Protein AF-A0A7J2MRD4-F1 (afdb_monomer)

Foldseek 3Di:
DDLLVVLVVLLVVPDDDDDPVCCQPLVSLVVVLVVLVVSLVVLVVSLVVLVVVVLCPQCPVVPPPDCPDPVSVVVSVSSVVSNVSSVVSNVVSVVVNQVSLVQQQPPPVDGDDDPRSVVCSPPDGGGDDDPDDDD

Mean predicted aligned error: 10.26 Å

Secondary structure (DSSP, 8-state):
--HHHHHHHHHHH------GGGTTSHHHHHHHHHHHHHHHHHHHHHHHHHHHTTTTSTTGGGTT-TT--HHHHHHHHHHHHHHHHHHHHHHHHHHHHHHHHHHHHGGGSS---THHHHTTTTS-------SS---

Radius of gyration: 19.95 Å; Cα contacts (8 Å, |Δi|>4): 85; chains: 1; bounding box: 47×27×56 Å

Structure (mmCIF, N/CA/C/O backbone):
data_AF-A0A7J2MRD4-F1
#
_entry.id   AF-A0A7J2MRD4-F1
#
loop_
_atom_site.group_PDB
_atom_site.id
_atom_site.type_symbol
_atom_site.label_atom_id
_atom_site.label_alt_id
_atom_site.label_comp_id
_atom_site.label_asym_id
_atom_site.label_entity_id
_atom_site.label_seq_id
_atom_site.pdbx_PDB_ins_code
_atom_site.Cartn_x
_atom_site.Cartn_y
_atom_site.Cartn_z
_atom_site.occupancy
_atom_site.B_iso_or_equiv
_atom_site.auth_seq_id
_atom_site.auth_comp_id
_atom_site.auth_asym_id
_atom_site.auth_atom_id
_atom_site.pdbx_PDB_model_num
ATOM 1 N N . MET A 1 1 ? -2.373 10.697 -17.572 1.00 62.44 1 MET A N 1
ATOM 2 C CA . MET A 1 1 ? -1.630 10.924 -16.304 1.00 62.44 1 MET A CA 1
ATOM 3 C C . MET A 1 1 ? -0.828 9.667 -15.973 1.00 62.44 1 MET A C 1
ATOM 5 O O . MET A 1 1 ? -1.428 8.600 -15.965 1.00 62.44 1 MET A O 1
ATOM 9 N N . SER A 1 2 ? 0.494 9.758 -15.772 1.00 90.69 2 SER A N 1
ATOM 10 C CA . SER A 1 2 ? 1.376 8.593 -15.525 1.00 90.69 2 SER A CA 1
ATOM 11 C C . SER A 1 2 ? 1.047 7.879 -14.205 1.00 90.69 2 SER A C 1
ATOM 13 O O . SER A 1 2 ? 0.724 8.551 -13.226 1.00 90.69 2 SER A O 1
ATOM 15 N N . LEU A 1 3 ? 1.192 6.548 -14.153 1.00 93.81 3 LEU A N 1
ATOM 16 C CA . LEU A 1 3 ? 1.050 5.758 -12.920 1.00 93.81 3 LEU A CA 1
ATOM 17 C C . LEU A 1 3 ? 1.975 6.271 -11.808 1.00 93.81 3 LEU A C 1
ATOM 19 O O . LEU A 1 3 ? 1.529 6.472 -10.685 1.00 93.81 3 LEU A O 1
ATOM 23 N N . ILE A 1 4 ? 3.223 6.615 -12.153 1.00 95.12 4 ILE A N 1
ATOM 24 C CA . ILE A 1 4 ? 4.189 7.226 -11.224 1.00 95.12 4 ILE A CA 1
ATOM 25 C C . ILE A 1 4 ? 3.588 8.465 -10.557 1.00 95.12 4 ILE A C 1
ATOM 27 O O . ILE A 1 4 ? 3.671 8.628 -9.344 1.00 95.12 4 ILE A O 1
ATOM 31 N N . TYR A 1 5 ? 2.957 9.336 -11.342 1.00 96.19 5 TYR A N 1
ATOM 32 C CA . TYR A 1 5 ? 2.350 10.550 -10.811 1.00 96.19 5 TYR A CA 1
ATOM 33 C C . TYR A 1 5 ? 1.158 10.228 -9.900 1.00 96.19 5 TYR A C 1
ATOM 35 O O . TYR A 1 5 ? 1.057 10.793 -8.815 1.00 96.19 5 TYR A O 1
ATOM 43 N N . LYS A 1 6 ? 0.262 9.323 -10.325 1.00 96.81 6 LYS A N 1
ATOM 44 C CA . LYS A 1 6 ? -0.931 8.946 -9.547 1.00 96.81 6 LYS A CA 1
ATOM 45 C C . LYS A 1 6 ? -0.546 8.400 -8.171 1.00 96.81 6 LYS A C 1
ATOM 47 O O . LYS A 1 6 ? -1.067 8.882 -7.168 1.00 96.81 6 LYS A O 1
ATOM 52 N N . VAL A 1 7 ? 0.404 7.463 -8.140 1.00 96.81 7 VAL A N 1
ATOM 53 C CA . VAL A 1 7 ? 0.896 6.842 -6.906 1.00 96.81 7 VAL A CA 1
ATOM 54 C C . VAL A 1 7 ? 1.540 7.891 -6.006 1.00 96.81 7 VAL A C 1
ATOM 56 O O . VAL A 1 7 ? 1.137 8.028 -4.858 1.00 96.81 7 VAL A O 1
ATOM 59 N N . ASN A 1 8 ? 2.485 8.689 -6.517 1.00 96.25 8 ASN A N 1
ATOM 60 C CA . ASN A 1 8 ? 3.159 9.692 -5.686 1.00 96.25 8 ASN A CA 1
ATOM 61 C C . ASN A 1 8 ? 2.180 10.746 -5.146 1.00 96.25 8 ASN A C 1
ATOM 63 O O . ASN A 1 8 ? 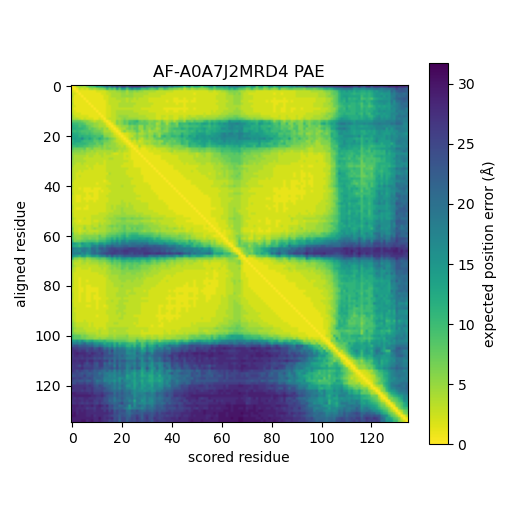2.228 11.048 -3.961 1.00 96.25 8 ASN A O 1
ATOM 67 N N . LYS A 1 9 ? 1.222 11.219 -5.956 1.00 96.56 9 LYS A N 1
ATOM 68 C CA . LYS A 1 9 ? 0.179 12.145 -5.491 1.00 96.56 9 LYS A CA 1
ATOM 69 C C . LYS A 1 9 ? -0.667 11.543 -4.367 1.00 96.56 9 LYS A C 1
ATOM 71 O O . LYS A 1 9 ? -0.983 12.242 -3.407 1.00 96.56 9 LYS A O 1
ATOM 76 N N . PHE A 1 10 ? -1.043 10.270 -4.483 1.00 96.69 10 PHE A N 1
ATOM 77 C CA . PHE A 1 10 ? -1.770 9.581 -3.421 1.00 96.69 10 PHE A CA 1
ATOM 78 C C . PHE A 1 10 ? -0.912 9.453 -2.160 1.00 96.69 10 PHE A C 1
ATOM 80 O O . PHE A 1 10 ? -1.357 9.842 -1.085 1.00 96.69 10 PHE A O 1
ATOM 87 N N . LEU A 1 11 ? 0.335 9.001 -2.291 1.00 95.44 11 LEU A N 1
ATOM 88 C CA . LEU A 1 11 ? 1.265 8.870 -1.170 1.00 95.44 11 LEU A CA 1
ATOM 89 C C . LEU A 1 11 ? 1.502 10.206 -0.451 1.00 95.44 11 LEU A C 1
ATOM 91 O O . LEU A 1 11 ? 1.494 10.244 0.774 1.00 95.44 11 LEU A O 1
ATOM 95 N N . ASP A 1 12 ? 1.636 11.309 -1.185 1.00 94.69 12 ASP A N 1
ATOM 96 C CA . ASP A 1 12 ? 1.811 12.649 -0.610 1.00 94.69 12 ASP A CA 1
ATOM 97 C C . ASP A 1 12 ? 0.535 13.157 0.098 1.00 94.69 12 ASP A C 1
ATOM 99 O O . ASP A 1 12 ? 0.592 14.035 0.967 1.00 94.69 12 ASP A O 1
ATOM 103 N N . SER A 1 13 ? -0.630 12.592 -0.242 1.00 93.94 13 SER A N 1
ATOM 104 C CA . SER A 1 13 ? -1.907 12.876 0.426 1.00 93.94 13 SER A CA 1
ATOM 105 C C . SER A 1 13 ? -2.097 12.107 1.739 1.00 93.94 13 SER A C 1
ATOM 107 O O . SER A 1 13 ? -2.953 12.484 2.545 1.00 93.94 13 SER A O 1
ATOM 109 N N . LEU A 1 14 ? -1.281 11.075 1.996 1.00 91.31 14 LEU A N 1
ATOM 110 C CA . LEU A 1 14 ? -1.309 10.287 3.229 1.00 91.31 14 LEU A CA 1
ATOM 111 C C . LEU A 1 14 ? -0.740 11.103 4.397 1.00 91.31 14 LEU A C 1
ATOM 113 O O . LEU A 1 14 ? 0.395 10.927 4.834 1.00 91.31 14 LEU A O 1
ATOM 117 N N . LYS A 1 15 ? -1.548 12.027 4.917 1.00 82.94 15 LYS A N 1
ATOM 118 C CA . LYS A 1 15 ? -1.241 12.811 6.113 1.00 82.94 15 LYS A CA 1
ATOM 119 C C . LYS A 1 15 ? -2.029 12.264 7.290 1.00 82.94 15 LYS A C 1
ATOM 121 O O . LYS A 1 15 ? -3.256 12.372 7.346 1.00 82.94 15 LYS A O 1
ATOM 126 N N . TYR A 1 16 ? -1.302 11.710 8.250 1.00 75.94 16 TYR A N 1
ATOM 127 C CA . TYR A 1 16 ? -1.874 11.158 9.465 1.00 75.94 16 TYR A CA 1
ATOM 128 C C . TYR A 1 16 ? -1.618 12.086 10.645 1.00 75.94 16 TYR A C 1
ATOM 130 O O . TYR A 1 16 ? -0.481 12.320 11.041 1.00 75.94 16 TYR A O 1
ATOM 138 N N . LYS A 1 17 ? -2.703 12.623 11.204 1.00 76.62 17 LYS A N 1
ATOM 139 C CA . LYS A 1 17 ? -2.719 13.262 12.519 1.00 76.62 17 LYS A CA 1
ATOM 140 C C . LYS A 1 17 ? -3.730 12.499 13.357 1.00 76.62 17 LYS A C 1
ATOM 142 O O . LYS A 1 17 ? -4.930 12.643 13.143 1.00 76.62 17 LYS A O 1
ATOM 147 N N . PHE A 1 18 ? -3.237 11.653 14.252 1.00 76.19 18 PHE A N 1
ATOM 148 C CA . PHE A 1 18 ? -4.079 10.873 15.149 1.00 76.19 18 PHE A CA 1
ATOM 149 C C . PHE A 1 18 ? -4.012 11.462 16.547 1.00 76.19 18 PHE A C 1
ATOM 151 O O . PHE A 1 18 ? -2.930 11.730 17.068 1.00 76.19 18 PHE A O 1
ATOM 158 N N . LYS A 1 19 ? -5.173 11.638 17.167 1.00 77.69 19 LYS A N 1
ATOM 159 C CA . LYS A 1 19 ? -5.263 11.953 18.584 1.00 77.69 19 LYS A CA 1
ATOM 160 C C . LYS A 1 19 ? -5.404 10.641 19.336 1.00 77.69 19 LYS A C 1
ATOM 162 O O . LYS A 1 19 ? -6.495 10.091 19.438 1.00 77.69 19 LYS A O 1
ATOM 167 N N . LEU A 1 20 ? -4.290 10.131 19.855 1.00 70.38 20 LEU A N 1
ATOM 168 C CA . LEU A 1 20 ? -4.260 8.844 20.563 1.00 70.38 20 LEU A CA 1
ATOM 169 C C . LEU A 1 20 ? -5.264 8.794 21.726 1.00 70.38 20 LEU A C 1
ATOM 171 O O . LEU A 1 20 ? -5.886 7.763 21.955 1.00 70.38 20 LEU A O 1
ATOM 175 N N . ASN A 1 21 ? -5.477 9.925 22.402 1.00 71.38 21 ASN A N 1
ATOM 176 C CA . ASN A 1 21 ? -6.402 10.044 23.531 1.00 71.38 21 ASN A CA 1
ATOM 177 C C . ASN A 1 21 ? -7.881 9.867 23.135 1.00 71.38 21 ASN A C 1
ATOM 179 O O . ASN A 1 21 ? -8.700 9.564 23.992 1.00 71.38 21 ASN A O 1
ATOM 183 N N . GLU A 1 22 ? -8.233 10.052 21.858 1.00 72.88 22 GLU A N 1
ATOM 184 C CA . GLU A 1 22 ? -9.613 9.934 21.364 1.00 72.88 22 GLU A CA 1
ATOM 185 C C . GLU A 1 22 ? -9.914 8.534 20.799 1.00 72.88 22 GLU A C 1
ATOM 187 O O . GLU A 1 22 ? -11.061 8.245 20.468 1.00 72.88 22 GLU A O 1
ATOM 192 N N . LEU A 1 23 ? -8.926 7.627 20.728 1.00 68.25 23 LEU A N 1
ATOM 193 C CA . LEU A 1 23 ? -9.113 6.253 20.227 1.00 68.25 23 LEU A CA 1
ATOM 194 C C . LEU A 1 23 ? -10.069 5.409 21.083 1.00 68.25 23 LEU A C 1
ATOM 196 O O . LEU A 1 23 ? -10.553 4.383 20.613 1.00 68.25 23 LEU A O 1
ATOM 200 N N . GLU A 1 24 ? -10.361 5.838 22.312 1.00 67.12 24 GLU A N 1
ATOM 201 C CA . GLU A 1 24 ? -11.387 5.230 23.165 1.00 67.12 24 GLU A CA 1
ATOM 202 C C . GLU A 1 24 ? -12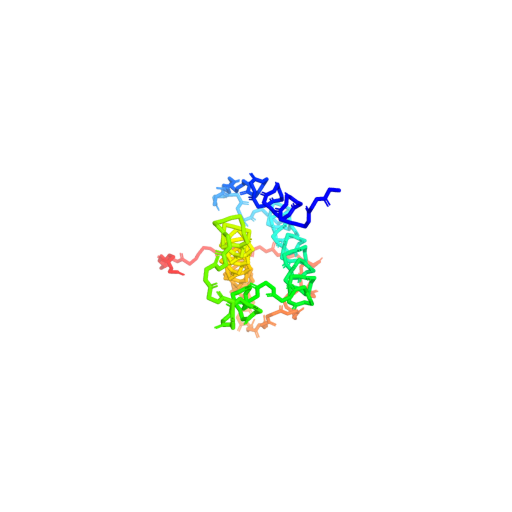.819 5.582 22.728 1.00 67.12 24 GLU A C 1
ATOM 204 O O . GLU A 1 24 ? -13.787 4.966 23.177 1.00 67.12 24 GLU A O 1
ATOM 209 N N . ASN A 1 25 ? -12.991 6.569 21.849 1.00 75.75 25 ASN A N 1
ATOM 210 C CA . ASN A 1 25 ? -14.281 6.844 21.242 1.00 75.75 25 ASN A CA 1
ATOM 211 C C . ASN A 1 25 ? -14.514 5.858 20.087 1.00 75.75 25 ASN A C 1
ATOM 213 O O . ASN A 1 25 ? -13.756 5.809 19.118 1.00 75.75 25 ASN A O 1
ATOM 217 N N . LYS A 1 26 ? -15.608 5.092 20.170 1.00 71.12 26 LYS A N 1
ATOM 218 C CA . LYS A 1 26 ? -15.993 4.082 19.170 1.00 71.12 26 LYS A CA 1
ATOM 219 C C . LYS A 1 26 ? -16.088 4.651 17.758 1.00 71.12 26 LYS A C 1
ATOM 221 O O . LYS A 1 26 ? -15.713 3.975 16.805 1.00 71.12 26 LYS A O 1
ATOM 226 N N . GLU A 1 27 ? -16.623 5.853 17.621 1.00 78.56 27 GLU A N 1
ATOM 227 C CA . GLU A 1 27 ? -16.871 6.492 16.334 1.00 78.56 27 GLU A CA 1
ATOM 228 C C . GLU A 1 27 ? -15.564 6.985 15.711 1.00 78.56 27 GLU A C 1
ATOM 230 O O . GLU A 1 27 ? -15.266 6.649 14.566 1.00 78.56 27 GLU A O 1
ATOM 235 N N . TYR A 1 28 ? -14.714 7.624 16.519 1.00 80.62 28 TYR A N 1
ATOM 236 C CA . TYR A 1 28 ? -13.372 8.042 16.109 1.00 80.62 28 TYR A CA 1
ATOM 237 C C . TYR A 1 28 ? -12.476 6.852 15.740 1.00 80.62 28 TYR A C 1
ATOM 239 O O . TYR A 1 28 ? -11.780 6.864 14.723 1.00 80.62 28 TYR A O 1
ATOM 247 N N . PHE A 1 29 ? -12.534 5.774 16.526 1.00 80.88 29 PHE A N 1
ATOM 248 C CA . PHE A 1 29 ? -11.825 4.539 16.216 1.00 80.88 29 PHE A CA 1
ATOM 249 C C . PHE A 1 29 ? -12.266 3.964 14.866 1.00 80.88 29 PHE A C 1
ATOM 251 O O . PHE A 1 29 ? -11.425 3.619 14.036 1.00 80.88 29 PHE A O 1
ATOM 258 N N . LYS A 1 30 ? -13.584 3.854 14.638 1.00 80.56 30 LYS A N 1
ATOM 259 C CA . LYS A 1 30 ? -14.140 3.354 13.373 1.00 80.56 30 LYS A CA 1
ATOM 260 C C . LYS A 1 30 ? -13.671 4.200 12.198 1.00 80.56 30 LYS A C 1
ATOM 262 O O . LYS A 1 30 ? -13.246 3.635 11.194 1.00 80.56 30 LYS A O 1
ATOM 267 N N . GLU A 1 31 ? -13.723 5.520 12.335 1.00 86.12 31 GLU A N 1
ATOM 268 C CA . GLU A 1 31 ? -13.272 6.455 11.307 1.00 86.12 31 GLU A CA 1
ATOM 269 C C . GLU A 1 31 ? -11.809 6.198 10.927 1.00 86.12 31 GLU A C 1
ATOM 271 O O . GLU A 1 31 ? -11.500 5.984 9.753 1.00 86.12 31 GLU A O 1
ATOM 276 N N . ILE A 1 32 ? -10.911 6.137 11.915 1.00 86.81 32 ILE A N 1
ATOM 277 C CA . ILE A 1 32 ? -9.487 5.864 11.682 1.00 86.81 32 ILE A CA 1
ATOM 278 C C . ILE A 1 32 ? -9.289 4.492 11.050 1.00 86.81 32 ILE A C 1
ATOM 280 O O . ILE A 1 32 ? -8.552 4.363 10.071 1.00 86.81 32 ILE A O 1
ATOM 284 N N . TYR A 1 33 ? -9.945 3.472 11.599 1.00 85.75 33 TYR A N 1
ATOM 285 C CA . TYR A 1 33 ? -9.822 2.104 11.125 1.00 85.75 33 TYR A CA 1
ATOM 286 C C . TYR A 1 33 ? -10.205 1.995 9.645 1.00 85.75 33 TYR A C 1
ATOM 288 O O . TYR A 1 33 ? -9.416 1.502 8.838 1.00 85.75 33 TYR A O 1
ATOM 296 N N . PHE A 1 34 ? -11.380 2.508 9.266 1.00 86.50 34 PHE A N 1
ATOM 297 C CA . PHE A 1 34 ? -11.834 2.478 7.877 1.00 86.50 34 PHE A CA 1
ATOM 298 C C . PHE A 1 34 ? -10.981 3.357 6.970 1.00 86.50 34 PHE A C 1
ATOM 300 O O . PHE A 1 34 ? -10.716 2.970 5.836 1.00 86.50 34 PHE A O 1
ATOM 307 N N . LYS A 1 35 ? -10.485 4.498 7.458 1.00 90.94 35 LYS A N 1
ATOM 308 C CA . LYS A 1 35 ? -9.562 5.340 6.694 1.00 90.94 35 LYS A CA 1
ATOM 309 C C . LYS A 1 35 ? -8.280 4.591 6.335 1.00 90.94 35 LYS A C 1
ATOM 311 O O . LYS A 1 35 ? -7.881 4.596 5.174 1.00 90.94 35 LYS A O 1
ATOM 316 N N . ILE A 1 36 ? -7.647 3.926 7.303 1.00 90.81 36 ILE A N 1
ATOM 317 C CA . ILE A 1 36 ? -6.421 3.155 7.053 1.00 90.81 36 ILE A CA 1
ATOM 318 C C . ILE A 1 36 ? -6.724 1.939 6.169 1.00 90.81 36 ILE A C 1
ATOM 320 O O . ILE A 1 36 ? -5.939 1.648 5.271 1.00 90.81 36 ILE A O 1
ATOM 324 N N . LEU A 1 37 ? -7.864 1.269 6.370 1.00 89.81 37 LEU A N 1
ATOM 325 C CA . LEU A 1 37 ? -8.286 0.129 5.552 1.00 89.81 37 LEU A CA 1
ATOM 326 C C . LEU A 1 37 ? -8.518 0.517 4.084 1.00 89.81 37 LEU A C 1
ATOM 328 O O . LEU A 1 37 ? -8.017 -0.156 3.188 1.00 89.81 37 LEU A O 1
ATOM 332 N N . ASN A 1 38 ? -9.224 1.619 3.834 1.00 92.00 38 ASN A N 1
ATOM 333 C CA . ASN A 1 38 ? -9.464 2.117 2.480 1.00 92.00 38 ASN A CA 1
ATOM 334 C C . ASN A 1 38 ? -8.151 2.528 1.807 1.00 92.00 38 ASN A C 1
ATOM 336 O O . ASN A 1 38 ? -7.916 2.190 0.650 1.00 92.00 38 ASN A O 1
ATOM 340 N N . ASN A 1 39 ? -7.262 3.200 2.545 1.00 95.19 39 ASN A N 1
ATOM 341 C CA . ASN A 1 39 ? -5.944 3.552 2.029 1.00 95.19 39 ASN A CA 1
ATOM 342 C C . ASN A 1 39 ? -5.108 2.307 1.713 1.00 95.19 39 ASN A C 1
ATOM 344 O O . ASN A 1 39 ? -4.426 2.289 0.694 1.00 95.19 39 ASN A O 1
ATOM 348 N N . LEU A 1 40 ? -5.183 1.262 2.545 1.00 94.81 40 LEU A N 1
ATOM 349 C CA . LEU A 1 40 ? -4.513 -0.009 2.279 1.00 94.81 40 LEU A CA 1
ATOM 350 C C . LEU A 1 40 ? -4.991 -0.621 0.957 1.00 94.81 40 LEU A C 1
ATOM 352 O O . LEU A 1 40 ? -4.145 -0.988 0.151 1.00 94.81 40 LEU A O 1
ATOM 356 N N . SER A 1 41 ? -6.304 -0.662 0.713 1.00 94.12 41 SER A N 1
ATOM 357 C CA . SER A 1 41 ? -6.869 -1.186 -0.541 1.00 94.12 41 SER A CA 1
ATOM 358 C C . SER A 1 41 ? -6.302 -0.460 -1.763 1.00 94.12 41 SER A C 1
ATOM 360 O O . SER A 1 41 ? -5.815 -1.098 -2.685 1.00 94.12 41 SER A O 1
ATOM 362 N N . VAL A 1 42 ? -6.270 0.877 -1.738 1.00 97.00 42 VAL A N 1
ATOM 363 C CA . VAL A 1 42 ? -5.725 1.677 -2.851 1.00 97.00 42 VAL A CA 1
ATOM 364 C C . VAL A 1 42 ? -4.233 1.396 -3.077 1.00 97.00 42 VAL A C 1
ATOM 366 O O . VAL A 1 42 ? -3.765 1.342 -4.213 1.00 97.00 42 VAL A O 1
ATOM 369 N N . LEU A 1 43 ? -3.462 1.214 -2.001 1.00 97.62 43 LEU A N 1
ATOM 370 C CA . LEU A 1 43 ? -2.042 0.869 -2.100 1.00 97.62 43 LEU A CA 1
ATOM 371 C C . LEU A 1 43 ? -1.820 -0.547 -2.663 1.00 97.62 43 LEU A C 1
ATOM 373 O O . LEU A 1 43 ? -0.799 -0.781 -3.319 1.00 97.62 43 LEU A O 1
ATOM 377 N N . GLU A 1 44 ? -2.735 -1.485 -2.392 1.00 97.00 44 GLU A N 1
ATOM 378 C CA . GLU A 1 44 ? -2.719 -2.846 -2.945 1.00 97.00 44 GLU A CA 1
ATOM 379 C C . GLU A 1 44 ? -3.029 -2.814 -4.444 1.00 97.00 44 GLU A C 1
ATOM 381 O O . GLU A 1 44 ? -2.228 -3.332 -5.222 1.00 97.00 44 GLU A O 1
ATOM 386 N N . ASP A 1 45 ? -4.059 -2.072 -4.859 1.00 97.75 45 ASP A N 1
ATOM 387 C CA . ASP A 1 45 ? -4.393 -1.862 -6.274 1.00 97.75 45 ASP A CA 1
ATOM 388 C C . ASP A 1 45 ? -3.207 -1.260 -7.045 1.00 97.75 45 ASP A C 1
ATOM 390 O O . ASP A 1 45 ? -2.821 -1.730 -8.119 1.00 97.75 45 ASP A O 1
ATOM 394 N N . PHE A 1 46 ? -2.550 -0.242 -6.473 1.00 98.06 46 PHE A N 1
ATOM 395 C CA . PHE A 1 46 ? -1.350 0.328 -7.083 1.00 98.06 46 PHE A CA 1
ATOM 396 C C . PHE A 1 46 ? -0.208 -0.671 -7.171 1.00 98.06 46 PHE A C 1
ATOM 398 O O . PHE A 1 46 ? 0.545 -0.639 -8.146 1.00 98.06 46 PHE A O 1
ATOM 405 N N . LYS A 1 47 ? -0.038 -1.531 -6.164 1.00 97.31 47 LYS A N 1
ATOM 406 C CA . LYS A 1 47 ? 1.003 -2.555 -6.186 1.00 97.31 47 LYS A CA 1
ATOM 407 C C . LYS A 1 47 ? 0.764 -3.548 -7.318 1.00 97.31 47 LYS A C 1
ATOM 409 O O . LYS A 1 47 ? 1.708 -3.808 -8.058 1.00 97.31 47 LYS A O 1
ATOM 414 N N . GLU A 1 48 ? -0.460 -4.033 -7.484 1.00 97.50 48 GLU A N 1
ATOM 415 C CA . GLU A 1 48 ? -0.824 -4.940 -8.576 1.00 97.50 48 GLU A CA 1
ATOM 416 C C . GLU A 1 48 ? -0.575 -4.299 -9.947 1.00 97.50 48 GLU A C 1
ATOM 418 O O . GLU A 1 48 ? 0.082 -4.890 -10.807 1.00 97.50 48 GLU A O 1
ATOM 423 N N . GLU A 1 49 ? -1.004 -3.046 -10.128 1.00 97.31 49 GLU A N 1
ATOM 424 C CA . GLU A 1 49 ? -0.783 -2.310 -11.375 1.00 97.31 49 GLU A CA 1
ATOM 425 C C . GLU A 1 49 ? 0.723 -2.100 -11.647 1.00 97.31 49 GLU A C 1
ATOM 427 O O . GLU A 1 49 ? 1.210 -2.294 -12.763 1.00 97.31 49 GLU A O 1
ATOM 432 N N . MET A 1 50 ? 1.506 -1.744 -10.626 1.00 96.81 50 MET A N 1
ATOM 433 C CA . MET A 1 50 ? 2.956 -1.564 -10.751 1.00 96.81 50 MET A CA 1
ATOM 434 C C . MET A 1 50 ? 3.702 -2.875 -11.032 1.00 96.81 50 MET A C 1
ATOM 436 O O . MET A 1 50 ? 4.657 -2.870 -11.820 1.00 96.81 50 MET A O 1
ATOM 440 N N . ASP A 1 51 ? 3.275 -3.981 -10.421 1.00 96.06 51 ASP A N 1
ATOM 441 C CA . ASP A 1 51 ? 3.816 -5.319 -10.663 1.00 96.06 51 ASP A CA 1
ATOM 442 C C . ASP A 1 51 ? 3.581 -5.727 -12.126 1.00 96.06 51 ASP A C 1
ATOM 444 O O . ASP A 1 51 ? 4.532 -6.122 -12.807 1.00 96.06 51 ASP A O 1
ATOM 448 N N . PHE A 1 52 ? 2.370 -5.500 -12.653 1.00 95.75 52 PHE A N 1
ATOM 449 C CA . PHE A 1 52 ? 2.039 -5.723 -14.066 1.00 95.75 52 PHE A CA 1
ATOM 450 C C . PHE A 1 52 ? 2.955 -4.935 -15.020 1.00 95.75 52 PHE A C 1
ATOM 452 O O . PHE A 1 52 ? 3.441 -5.471 -16.015 1.00 95.75 52 PHE A O 1
ATOM 459 N N . TYR A 1 53 ? 3.276 -3.677 -14.698 1.00 94.19 53 TYR A N 1
ATOM 460 C CA . TYR A 1 53 ? 4.167 -2.836 -15.514 1.00 94.19 53 TYR A CA 1
ATOM 461 C C . TYR A 1 53 ? 5.675 -3.034 -15.252 1.00 94.19 53 TYR A C 1
ATOM 463 O O . TYR A 1 53 ? 6.500 -2.231 -15.726 1.00 94.19 53 TYR A O 1
ATOM 471 N N . GLY A 1 54 ? 6.055 -4.059 -14.483 1.00 94.44 54 GLY A N 1
ATOM 472 C CA . GLY A 1 54 ? 7.450 -4.430 -14.234 1.00 94.44 54 GLY A CA 1
ATOM 473 C C . GLY A 1 54 ? 8.225 -3.431 -13.371 1.00 94.44 54 GLY A C 1
ATOM 474 O O . GLY A 1 54 ? 9.448 -3.326 -13.485 1.00 94.44 54 GLY A O 1
ATOM 475 N N . PHE A 1 55 ? 7.540 -2.669 -12.515 1.00 95.75 55 PHE A N 1
ATOM 476 C CA . PHE A 1 55 ? 8.181 -1.732 -11.588 1.00 95.75 55 PHE A CA 1
ATOM 477 C C . PHE A 1 55 ? 9.111 -2.385 -10.552 1.00 95.75 55 PHE A C 1
ATOM 479 O O . PHE A 1 55 ? 10.072 -1.710 -10.176 1.00 95.75 55 PHE A O 1
ATOM 486 N N . PRO A 1 56 ? 8.911 -3.644 -10.101 1.00 95.00 56 PRO A N 1
ATOM 487 C CA . PRO A 1 56 ? 9.850 -4.290 -9.183 1.00 95.00 56 PRO A CA 1
ATOM 488 C C . PRO A 1 56 ? 11.265 -4.405 -9.757 1.00 95.00 56 PRO A C 1
ATOM 490 O O . PRO A 1 56 ? 12.243 -4.210 -9.037 1.00 95.00 56 PRO A O 1
ATOM 493 N N . ASN A 1 57 ? 11.382 -4.661 -11.065 1.00 94.06 57 ASN A N 1
ATOM 494 C CA . ASN A 1 57 ? 12.654 -4.892 -11.754 1.00 94.06 57 ASN A CA 1
ATOM 495 C C . ASN A 1 57 ? 12.801 -3.993 -12.999 1.00 94.06 57 ASN A C 1
ATOM 497 O O . ASN A 1 57 ? 12.983 -4.493 -14.112 1.00 94.06 57 ASN A O 1
ATOM 501 N N . PRO A 1 58 ? 12.778 -2.656 -12.851 1.00 92.94 58 PRO A N 1
ATOM 502 C CA . PRO A 1 58 ? 12.617 -1.748 -13.984 1.00 92.94 58 PRO A CA 1
ATOM 503 C C . PRO A 1 58 ? 13.894 -1.603 -14.826 1.00 92.94 58 PRO A C 1
ATOM 505 O O . PRO A 1 58 ? 13.839 -1.101 -15.945 1.00 92.94 58 PRO A O 1
ATOM 508 N N . PHE A 1 59 ? 15.040 -2.059 -14.307 1.00 90.50 59 PHE A N 1
ATOM 509 C CA . PHE A 1 59 ? 16.326 -2.089 -15.010 1.00 90.50 59 PHE A CA 1
ATOM 510 C C . PHE A 1 59 ? 16.555 -3.380 -15.802 1.00 90.50 59 PHE A C 1
ATOM 512 O O . PHE A 1 59 ? 17.495 -3.435 -16.591 1.00 90.50 59 PHE A O 1
ATOM 519 N N . TYR A 1 60 ? 15.733 -4.421 -15.607 1.00 89.25 60 TYR A N 1
ATOM 520 C CA . TYR A 1 60 ? 15.900 -5.699 -16.306 1.00 89.25 60 TYR A CA 1
ATOM 521 C C . TYR A 1 60 ? 15.929 -5.535 -17.839 1.00 89.25 60 TYR A C 1
ATOM 523 O O . TYR A 1 60 ? 16.874 -6.035 -18.449 1.00 89.25 60 TYR A O 1
ATOM 531 N N . PRO A 1 61 ? 15.033 -4.738 -18.461 1.00 85.50 61 PRO A N 1
ATOM 532 C CA . PRO A 1 61 ? 15.080 -4.490 -19.905 1.00 85.50 61 PRO A CA 1
ATOM 533 C C . PRO A 1 61 ? 16.328 -3.724 -20.377 1.00 85.50 61 PRO A C 1
ATOM 535 O O . PRO A 1 61 ? 16.611 -3.689 -21.568 1.00 85.50 61 PRO A O 1
ATOM 538 N N . LEU A 1 62 ? 17.078 -3.091 -19.466 1.00 85.25 62 LEU A N 1
ATOM 539 C CA . LEU A 1 62 ? 18.235 -2.252 -19.794 1.00 85.25 62 LEU A CA 1
ATOM 540 C C . LEU A 1 62 ? 19.571 -3.009 -19.740 1.00 85.25 62 LEU A C 1
ATOM 542 O O . LEU A 1 62 ? 20.579 -2.477 -20.197 1.00 85.25 62 LEU A O 1
ATOM 546 N N . LYS A 1 63 ? 19.605 -4.243 -19.210 1.00 80.19 63 LYS A N 1
ATOM 547 C CA . LYS A 1 63 ? 20.854 -5.000 -18.982 1.00 80.19 63 LYS A CA 1
ATOM 548 C C . LYS A 1 63 ? 21.649 -5.325 -20.259 1.00 80.19 63 LYS A C 1
ATOM 550 O O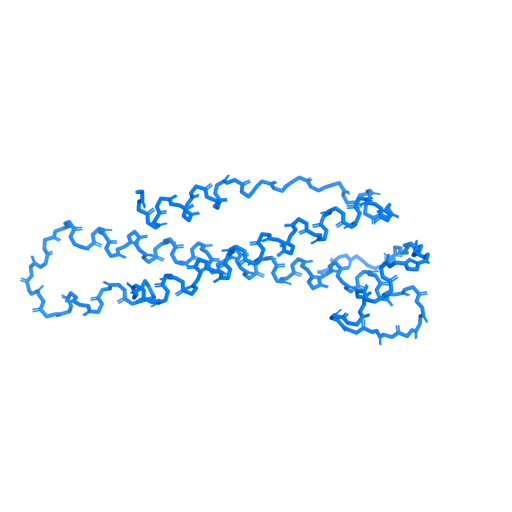 . LYS A 1 63 ? 22.850 -5.550 -20.160 1.00 80.19 63 LYS A O 1
ATOM 555 N N . GLY A 1 64 ? 21.017 -5.322 -21.434 1.00 74.69 64 GLY A N 1
ATOM 556 C CA . GLY A 1 64 ? 21.671 -5.577 -22.729 1.00 74.69 64 GLY A CA 1
ATOM 557 C C . GLY A 1 64 ? 22.069 -4.323 -23.516 1.00 74.69 64 GLY A C 1
ATOM 558 O O . GLY A 1 64 ? 22.756 -4.423 -24.528 1.00 74.69 64 GLY A O 1
ATOM 559 N N . LEU A 1 65 ? 21.660 -3.136 -23.063 1.00 75.69 65 LEU A N 1
ATOM 560 C CA . LEU A 1 65 ? 21.886 -1.882 -23.777 1.00 75.69 65 LEU A CA 1
ATOM 561 C C . LEU A 1 65 ? 23.175 -1.227 -23.265 1.00 75.69 65 LEU A C 1
ATOM 563 O O . LEU A 1 65 ? 23.159 -0.433 -22.318 1.00 75.69 65 LEU A O 1
ATOM 567 N N . LYS A 1 66 ? 24.316 -1.565 -23.885 1.00 63.81 66 LYS A N 1
ATOM 568 C CA . LYS A 1 66 ? 25.574 -0.828 -23.674 1.00 63.81 66 LYS A CA 1
ATOM 569 C C . LYS A 1 66 ? 25.333 0.641 -24.044 1.00 63.81 66 LYS A C 1
ATOM 571 O O . LYS A 1 66 ? 25.020 0.940 -25.187 1.00 63.81 66 LYS A O 1
ATOM 576 N N . GLY A 1 67 ? 25.439 1.540 -23.065 1.00 62.31 67 GLY A N 1
ATOM 577 C CA . GLY A 1 67 ? 25.203 2.973 -23.271 1.00 62.31 67 GLY A CA 1
ATOM 578 C C . GLY A 1 67 ? 23.742 3.425 -23.187 1.00 62.31 67 GLY A C 1
ATOM 579 O O . GLY A 1 67 ? 23.445 4.507 -23.674 1.00 62.31 67 GLY A O 1
ATOM 580 N N . SER A 1 68 ? 22.839 2.643 -22.570 1.00 62.75 68 SER A N 1
ATOM 581 C CA . SER A 1 68 ? 21.448 3.055 -22.304 1.00 62.75 68 SER A CA 1
ATOM 582 C C . SER A 1 68 ? 21.385 4.524 -21.857 1.00 62.75 68 SER A C 1
ATOM 584 O O . SER A 1 68 ? 21.929 4.848 -20.793 1.00 62.75 68 SER A O 1
ATOM 586 N N . GLU A 1 69 ? 20.759 5.384 -22.665 1.00 75.00 69 GLU A N 1
ATOM 587 C CA . GLU A 1 69 ? 20.760 6.831 -22.448 1.00 75.00 69 GLU A CA 1
ATOM 588 C C . GLU A 1 69 ? 20.321 7.184 -21.014 1.00 75.00 69 GLU A C 1
ATOM 590 O O . GLU A 1 69 ? 19.432 6.513 -20.463 1.00 75.00 69 GLU A O 1
ATOM 595 N N . PRO A 1 70 ? 20.891 8.240 -20.396 1.00 84.38 70 PRO A N 1
ATOM 596 C CA . PRO A 1 70 ? 20.548 8.672 -19.037 1.00 84.38 70 PRO A CA 1
ATOM 597 C C . PRO A 1 70 ? 19.037 8.767 -18.784 1.00 84.38 70 PRO A C 1
ATOM 599 O O . PRO A 1 70 ? 18.561 8.448 -17.696 1.00 84.38 70 PRO A O 1
ATOM 602 N N . PHE A 1 71 ? 18.267 9.114 -19.817 1.00 85.94 71 PHE A N 1
ATOM 603 C CA . PHE A 1 71 ? 16.810 9.155 -19.793 1.00 85.94 71 PHE A CA 1
ATOM 604 C C . PHE A 1 71 ? 16.154 7.834 -19.347 1.00 85.94 71 PHE A C 1
ATOM 606 O O . PHE A 1 71 ? 15.319 7.832 -18.437 1.00 85.94 71 PHE A O 1
ATOM 61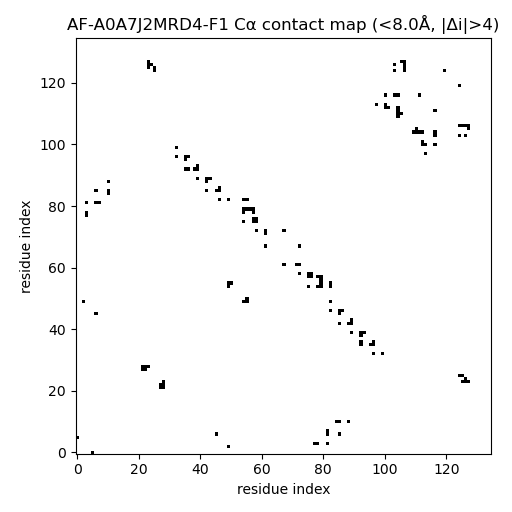3 N N . PHE A 1 72 ? 16.531 6.695 -19.938 1.00 88.00 72 PHE A N 1
ATOM 614 C CA . PHE A 1 72 ? 15.920 5.399 -19.616 1.00 88.00 72 PHE A CA 1
ATOM 615 C C . PHE A 1 72 ? 16.286 4.931 -18.210 1.00 88.00 72 PHE A C 1
ATOM 617 O O . PHE A 1 72 ? 15.441 4.379 -17.500 1.00 88.00 72 PHE A O 1
ATOM 624 N N . ARG A 1 73 ? 17.523 5.206 -17.783 1.00 88.06 73 ARG A N 1
ATOM 625 C CA . ARG A 1 73 ? 17.981 4.914 -16.420 1.00 88.06 73 ARG A CA 1
ATOM 626 C C . ARG A 1 73 ? 17.231 5.748 -15.389 1.00 88.06 73 ARG A C 1
ATOM 628 O O . ARG A 1 73 ? 16.714 5.179 -14.431 1.00 88.06 73 ARG A O 1
ATOM 635 N N . ASN A 1 74 ? 17.083 7.050 -15.630 1.00 91.12 74 ASN A N 1
ATOM 636 C CA . ASN A 1 74 ? 16.312 7.941 -14.763 1.00 91.12 74 ASN A CA 1
ATOM 637 C C . ASN A 1 74 ? 14.856 7.478 -14.656 1.00 91.12 74 ASN A C 1
ATOM 639 O O . ASN A 1 74 ? 14.294 7.405 -13.564 1.00 91.12 74 ASN A O 1
ATOM 643 N N . ARG A 1 75 ? 14.243 7.077 -15.775 1.00 91.12 75 ARG A N 1
ATOM 644 C CA . ARG A 1 75 ? 12.876 6.545 -15.767 1.00 91.12 75 ARG A CA 1
ATOM 645 C C . ARG A 1 75 ? 12.758 5.236 -14.983 1.00 91.12 75 ARG A C 1
ATOM 647 O O . ARG A 1 75 ? 11.797 5.072 -14.231 1.00 91.12 75 ARG A O 1
ATOM 654 N N . ALA A 1 76 ? 13.706 4.313 -15.139 1.00 92.81 76 ALA A N 1
ATOM 655 C CA . ALA A 1 76 ? 13.734 3.065 -14.378 1.00 92.81 76 ALA A CA 1
ATOM 656 C C . ALA A 1 76 ? 13.927 3.318 -12.874 1.00 92.81 76 ALA A C 1
ATOM 658 O O . ALA A 1 76 ? 13.234 2.716 -12.054 1.00 92.81 76 ALA A O 1
ATOM 659 N N . GLN A 1 77 ? 14.784 4.273 -12.512 1.00 94.38 77 GLN A N 1
ATOM 660 C CA . GLN A 1 77 ? 14.974 4.702 -11.129 1.00 94.38 77 GLN A CA 1
ATOM 661 C C . GLN A 1 77 ? 13.689 5.288 -10.533 1.00 94.38 77 GLN A C 1
ATOM 663 O O . GLN A 1 77 ? 13.298 4.895 -9.438 1.00 94.38 77 GLN A O 1
ATOM 668 N N . LEU A 1 78 ? 12.977 6.156 -11.260 1.00 95.31 78 LEU A N 1
ATOM 669 C CA . LEU A 1 78 ? 11.695 6.705 -10.802 1.00 95.31 78 LEU A CA 1
ATOM 670 C C . LEU A 1 78 ? 10.636 5.615 -10.582 1.00 95.31 78 LEU A C 1
ATOM 672 O O . LEU A 1 78 ? 9.902 5.670 -9.591 1.00 95.31 78 LEU A O 1
ATOM 676 N N . LYS A 1 79 ? 10.567 4.610 -11.469 1.00 95.81 79 LYS A N 1
ATOM 677 C CA . LYS A 1 79 ? 9.703 3.433 -11.270 1.00 95.81 79 LYS A CA 1
ATOM 678 C C . LYS A 1 79 ? 10.062 2.703 -9.977 1.00 95.81 79 LYS A C 1
ATOM 680 O O . LYS A 1 79 ? 9.172 2.441 -9.172 1.00 95.81 79 LYS A O 1
ATOM 685 N N . ARG A 1 80 ? 11.355 2.431 -9.762 1.00 96.81 80 ARG A N 1
ATOM 686 C CA . ARG A 1 80 ? 11.836 1.720 -8.572 1.00 96.81 80 ARG A CA 1
ATOM 687 C C . ARG A 1 80 ? 11.503 2.476 -7.288 1.00 96.81 80 ARG A C 1
ATOM 689 O O . ARG A 1 80 ? 10.885 1.910 -6.397 1.00 96.81 80 ARG A O 1
ATOM 696 N N . LEU A 1 81 ? 11.830 3.767 -7.237 1.00 97.19 81 LEU A N 1
ATOM 697 C CA . LEU A 1 81 ? 11.550 4.621 -6.082 1.00 97.19 81 LEU A CA 1
ATOM 698 C C . LEU A 1 81 ? 10.054 4.674 -5.765 1.00 97.19 81 LEU A C 1
ATOM 700 O O . LEU A 1 81 ? 9.663 4.567 -4.607 1.00 97.19 81 LEU A O 1
ATOM 704 N N . THR A 1 82 ? 9.205 4.804 -6.786 1.00 97.44 82 THR A N 1
ATOM 705 C CA . THR A 1 82 ? 7.748 4.838 -6.592 1.00 97.44 82 THR A CA 1
ATOM 706 C C . THR A 1 82 ? 7.227 3.515 -6.026 1.00 97.44 82 THR A C 1
ATOM 708 O O . THR A 1 82 ? 6.419 3.516 -5.098 1.00 97.44 82 THR A O 1
ATOM 711 N N . TYR A 1 83 ? 7.721 2.392 -6.547 1.00 97.81 83 TYR A N 1
ATOM 712 C CA . TYR A 1 83 ? 7.362 1.059 -6.073 1.00 97.81 83 TYR A CA 1
ATOM 713 C C . TYR A 1 83 ? 7.795 0.812 -4.623 1.00 97.81 83 TYR A C 1
ATOM 715 O O . TYR A 1 83 ? 7.009 0.306 -3.817 1.00 97.81 83 TYR A O 1
ATOM 723 N N . ASP A 1 84 ? 9.017 1.218 -4.271 1.00 97.69 84 ASP A N 1
ATOM 724 C CA . ASP A 1 84 ? 9.534 1.097 -2.908 1.00 97.69 84 ASP A CA 1
ATOM 725 C C . ASP A 1 84 ? 8.712 1.967 -1.940 1.00 97.69 84 ASP A C 1
ATOM 727 O O . ASP A 1 84 ? 8.258 1.469 -0.909 1.00 97.69 84 ASP A O 1
ATOM 731 N N . ARG A 1 85 ? 8.398 3.224 -2.302 1.00 97.44 85 ARG A N 1
ATOM 732 C CA . ARG A 1 85 ? 7.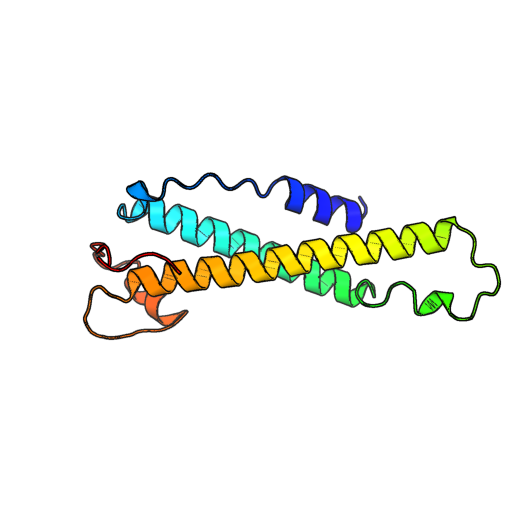523 4.09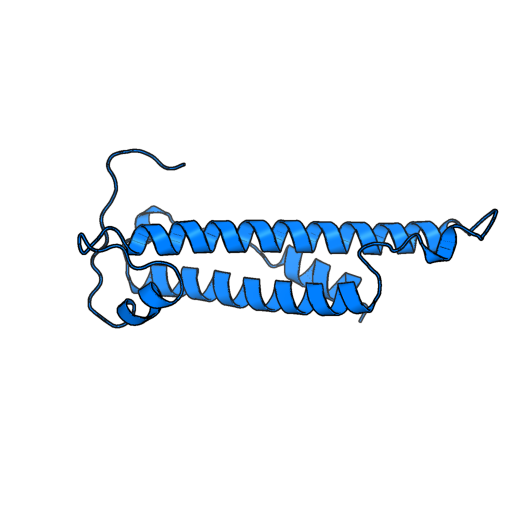5 -1.491 1.00 97.44 85 ARG A CA 1
ATOM 733 C C . ARG A 1 85 ? 6.148 3.466 -1.239 1.00 97.44 85 ARG A C 1
ATOM 735 O O . ARG A 1 85 ? 5.678 3.483 -0.102 1.00 97.44 85 ARG A O 1
ATOM 742 N N . ASN A 1 86 ? 5.515 2.895 -2.265 1.00 97.88 86 ASN A N 1
ATOM 743 C CA . ASN A 1 86 ? 4.230 2.206 -2.111 1.00 97.88 86 ASN A CA 1
ATOM 744 C C . ASN A 1 86 ? 4.344 0.981 -1.192 1.00 97.88 86 ASN A C 1
ATOM 746 O O . ASN A 1 86 ? 3.492 0.766 -0.336 1.00 97.88 86 ASN A O 1
ATOM 750 N N . SER A 1 87 ? 5.421 0.205 -1.327 1.00 97.00 87 SER A N 1
ATOM 751 C CA . SER A 1 87 ? 5.674 -0.988 -0.509 1.00 97.00 87 SER A CA 1
ATOM 752 C C . SER A 1 87 ? 5.892 -0.643 0.970 1.00 97.00 87 SER A C 1
ATOM 754 O O . SER A 1 87 ? 5.374 -1.333 1.856 1.00 97.00 87 SER A O 1
ATOM 756 N N . TYR A 1 88 ? 6.596 0.457 1.256 1.00 96.69 88 TYR A N 1
ATOM 757 C CA . TYR A 1 88 ? 6.739 0.975 2.617 1.00 96.69 88 TYR A CA 1
ATOM 758 C C . TYR A 1 88 ? 5.403 1.450 3.186 1.00 96.69 88 TYR A C 1
ATOM 760 O O . TYR A 1 88 ? 5.061 1.091 4.314 1.00 96.69 88 TYR A O 1
ATOM 768 N N . ALA A 1 89 ? 4.613 2.189 2.399 1.00 96.19 89 ALA A N 1
ATOM 769 C CA . ALA A 1 89 ? 3.280 2.611 2.812 1.00 96.19 89 ALA A CA 1
ATOM 770 C C . ALA A 1 89 ? 2.381 1.401 3.114 1.00 96.19 89 ALA A C 1
ATOM 772 O O . ALA A 1 89 ? 1.795 1.350 4.192 1.00 96.19 89 ALA A O 1
ATOM 773 N N . LEU A 1 90 ? 2.337 0.391 2.238 1.00 96.06 90 LEU A N 1
ATOM 774 C CA . LEU A 1 90 ? 1.596 -0.859 2.457 1.00 96.06 90 LEU A CA 1
ATOM 775 C C . LEU A 1 90 ? 1.944 -1.506 3.794 1.00 96.06 90 LEU A C 1
ATOM 777 O O . LEU A 1 90 ? 1.062 -1.825 4.592 1.00 96.06 90 LEU A O 1
ATOM 781 N N . SER A 1 91 ? 3.241 -1.673 4.046 1.00 95.75 91 SER A N 1
ATOM 782 C CA . SER A 1 91 ? 3.741 -2.303 5.267 1.00 95.75 91 SER A CA 1
ATOM 783 C C . SER A 1 91 ? 3.313 -1.515 6.505 1.00 95.75 91 SER A C 1
ATOM 785 O O . SER A 1 91 ? 2.764 -2.092 7.441 1.00 95.75 91 SER A O 1
ATOM 787 N N . ALA A 1 92 ? 3.459 -0.187 6.474 1.00 94.31 92 ALA A N 1
ATOM 788 C CA . ALA A 1 92 ? 3.036 0.686 7.565 1.00 94.31 92 ALA A CA 1
ATOM 789 C C . ALA A 1 92 ? 1.524 0.597 7.844 1.00 94.31 92 ALA A C 1
ATOM 791 O O . ALA A 1 92 ? 1.119 0.535 9.003 1.00 94.31 92 ALA A O 1
ATOM 792 N N . HIS A 1 93 ? 0.680 0.534 6.807 1.00 93.44 93 HIS A N 1
ATOM 793 C CA . HIS A 1 93 ? -0.776 0.436 6.981 1.00 93.44 93 HIS A CA 1
ATOM 794 C C . HIS A 1 93 ? -1.196 -0.930 7.526 1.00 93.44 93 HIS A C 1
ATOM 796 O O . HIS A 1 93 ? -2.074 -0.998 8.385 1.00 93.44 93 HIS A O 1
ATOM 802 N N . ARG A 1 94 ? -0.550 -2.016 7.080 1.00 92.06 94 ARG A N 1
ATOM 803 C CA . ARG A 1 94 ? -0.780 -3.367 7.617 1.00 92.06 94 ARG A CA 1
ATOM 804 C C . ARG A 1 94 ? -0.423 -3.449 9.098 1.00 92.06 94 ARG A C 1
ATOM 806 O O . ARG A 1 94 ? -1.215 -3.973 9.876 1.00 92.06 94 ARG A O 1
ATOM 813 N N . ILE A 1 95 ? 0.721 -2.884 9.485 1.00 89.44 95 ILE A N 1
ATOM 814 C CA . ILE A 1 95 ? 1.155 -2.801 10.886 1.00 89.44 95 ILE A CA 1
ATOM 815 C C . ILE A 1 95 ? 0.149 -1.981 11.703 1.00 89.44 95 ILE A C 1
ATOM 817 O O . ILE A 1 95 ? -0.357 -2.461 12.715 1.00 89.44 95 ILE A O 1
ATOM 821 N N . ALA A 1 96 ? -0.220 -0.787 11.229 1.00 88.19 96 ALA A N 1
ATOM 822 C CA . ALA A 1 96 ? -1.175 0.080 11.918 1.00 88.19 96 ALA A CA 1
ATOM 823 C C . ALA A 1 96 ? -2.543 -0.594 12.123 1.00 88.19 96 ALA A C 1
ATOM 825 O O . ALA A 1 96 ? -3.098 -0.543 13.220 1.00 88.19 96 ALA A O 1
ATOM 826 N N . LEU A 1 97 ? -3.076 -1.271 11.099 1.00 87.00 97 LEU A N 1
ATOM 827 C CA . LEU A 1 97 ? -4.313 -2.046 11.229 1.00 87.00 97 LEU A CA 1
ATOM 828 C C . LEU A 1 97 ? -4.156 -3.210 12.204 1.00 87.00 97 LEU A C 1
ATOM 830 O O . LEU A 1 97 ? -5.073 -3.450 12.986 1.00 87.00 97 LEU A O 1
ATOM 834 N N . GLY A 1 98 ? -3.011 -3.896 12.195 1.00 80.50 98 GLY A N 1
ATOM 835 C CA . GLY A 1 98 ? -2.675 -4.929 13.174 1.00 80.50 98 GLY A CA 1
ATOM 836 C C . GLY A 1 98 ? -2.841 -4.412 14.602 1.00 80.50 98 GLY A C 1
ATOM 837 O O . GLY A 1 98 ? -3.719 -4.891 15.322 1.00 80.50 98 GLY A O 1
ATOM 838 N N . HIS A 1 99 ? -2.110 -3.354 14.959 1.00 81.50 99 HIS A N 1
ATOM 839 C CA . HIS A 1 99 ? -2.182 -2.744 16.291 1.00 81.50 99 HIS A CA 1
ATOM 840 C C . HIS A 1 99 ? -3.590 -2.247 16.647 1.00 81.50 99 HIS A C 1
ATOM 842 O O . HIS A 1 99 ? -4.077 -2.488 17.754 1.0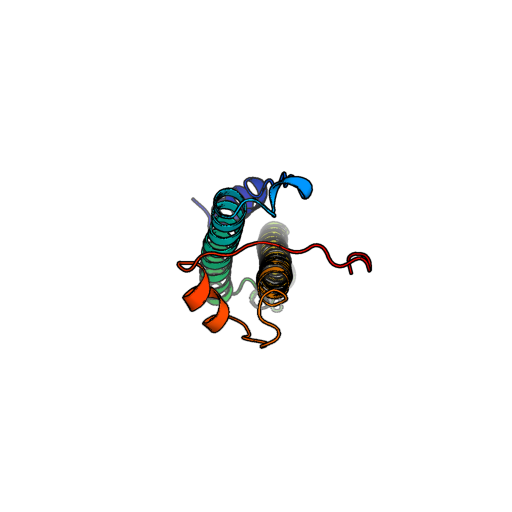0 81.50 99 HIS A O 1
ATOM 848 N N . LEU A 1 100 ? -4.289 -1.596 15.709 1.00 78.69 100 LEU A N 1
ATOM 849 C CA . LEU A 1 100 ? -5.664 -1.151 15.945 1.00 78.69 100 LEU A CA 1
ATOM 850 C C . LEU A 1 100 ? -6.591 -2.332 16.230 1.00 78.69 100 LEU A C 1
ATOM 852 O O . LEU A 1 100 ? -7.378 -2.265 17.170 1.00 78.69 100 LEU A O 1
ATOM 856 N N . THR A 1 101 ? -6.488 -3.432 15.482 1.00 71.00 101 THR A N 1
ATOM 857 C CA . THR A 1 101 ? -7.321 -4.613 15.746 1.00 71.00 101 THR A CA 1
ATOM 858 C C . THR A 1 101 ? -6.997 -5.263 17.087 1.00 71.00 101 THR A C 1
ATOM 860 O O . THR A 1 101 ? -7.924 -5.622 17.811 1.00 71.00 101 THR A O 1
ATOM 863 N N . GLU A 1 102 ? -5.722 -5.369 17.464 1.00 67.50 102 GLU A N 1
ATOM 864 C CA . GLU A 1 102 ? -5.309 -5.930 18.755 1.00 67.50 102 GLU A CA 1
ATOM 865 C C . GLU A 1 102 ? -5.843 -5.116 19.940 1.00 67.50 102 GLU A C 1
ATOM 867 O O . GLU A 1 102 ? -6.323 -5.699 20.915 1.00 67.50 102 GLU A O 1
ATOM 872 N N . SER A 1 103 ? -5.868 -3.783 19.825 1.00 62.22 103 SER A N 1
ATOM 873 C CA . SER A 1 103 ? -6.414 -2.900 20.866 1.00 62.2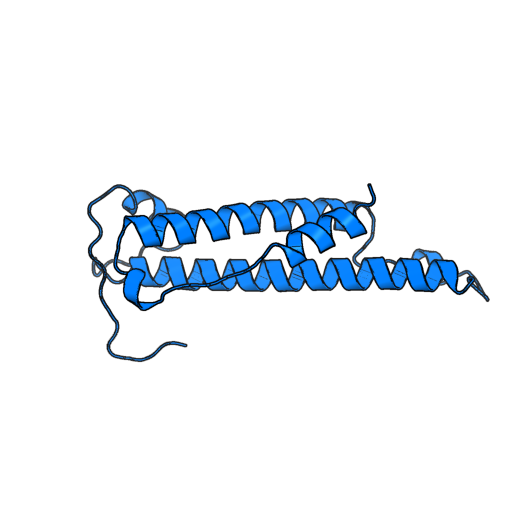2 103 SER A CA 1
ATOM 874 C C . SER A 1 103 ? -7.904 -3.155 21.166 1.00 62.22 103 SER A C 1
ATOM 876 O O . SER A 1 103 ? -8.330 -3.065 22.317 1.00 62.22 103 SER A O 1
ATOM 878 N N . ILE A 1 104 ? -8.696 -3.573 20.167 1.00 59.25 104 ILE A N 1
ATOM 879 C CA . ILE A 1 104 ? -10.119 -3.928 20.340 1.00 59.25 104 ILE A CA 1
ATOM 880 C C . ILE A 1 104 ? -10.278 -5.268 21.083 1.00 59.25 104 ILE A C 1
ATOM 882 O O . ILE A 1 104 ? -11.223 -5.458 21.855 1.00 59.25 104 ILE A O 1
ATOM 886 N N . MET A 1 105 ? -9.370 -6.224 20.849 1.00 51.31 105 MET A N 1
ATOM 887 C CA . MET A 1 105 ? -9.503 -7.622 21.290 1.00 51.31 105 MET A CA 1
ATOM 888 C C . MET A 1 105 ? -9.384 -7.822 22.808 1.00 51.31 105 MET A C 1
ATOM 890 O O . MET A 1 105 ? -9.842 -8.841 23.327 1.00 51.31 105 MET A O 1
ATOM 894 N N . LEU A 1 106 ? -8.806 -6.872 23.545 1.00 50.34 106 LEU A N 1
ATOM 895 C CA . LEU A 1 106 ? -8.545 -7.015 24.985 1.00 50.34 106 LEU A CA 1
ATOM 896 C C . LEU A 1 106 ? -9.808 -6.928 25.869 1.00 50.34 106 LEU A C 1
ATOM 898 O O . LEU A 1 106 ? -9.766 -7.310 27.038 1.00 50.34 106 LEU A O 1
ATOM 902 N N . LYS A 1 107 ? -10.958 -6.504 25.326 1.00 44.81 107 LYS A N 1
ATOM 903 C CA . LYS A 1 107 ? -12.180 -6.229 26.106 1.00 44.81 107 LYS A CA 1
ATOM 904 C C . LYS A 1 107 ? -12.920 -7.470 26.647 1.00 44.81 107 LYS A C 1
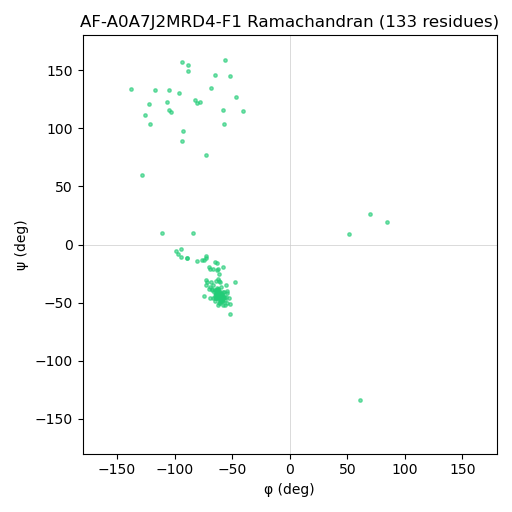ATOM 906 O O . LYS A 1 107 ? -13.548 -7.386 27.697 1.00 44.81 107 LYS A O 1
ATOM 911 N N . ASN A 1 108 ? -12.871 -8.625 25.972 1.00 41.00 108 ASN A N 1
ATOM 912 C CA . ASN A 1 108 ? -13.780 -9.754 26.270 1.00 41.00 108 ASN A CA 1
ATOM 913 C C . ASN A 1 108 ? -13.124 -10.999 26.901 1.00 41.00 108 ASN A C 1
ATOM 915 O O . ASN A 1 108 ? -13.767 -12.046 26.958 1.00 41.00 108 ASN A O 1
ATOM 919 N N . ARG A 1 109 ? -11.849 -10.944 27.329 1.00 44.94 109 ARG A N 1
ATOM 920 C CA . ARG A 1 109 ? -11.050 -12.124 27.765 1.00 44.94 109 ARG A CA 1
ATOM 921 C C . ARG A 1 109 ? -11.037 -13.306 26.766 1.00 44.94 109 ARG A C 1
ATOM 923 O O . ARG A 1 109 ? -10.512 -14.371 27.074 1.00 44.94 109 ARG A O 1
ATOM 930 N N . LYS A 1 110 ? -11.567 -13.116 25.554 1.00 44.75 110 LYS A N 1
ATOM 931 C CA . LYS A 1 110 ? -11.551 -14.048 24.424 1.00 44.75 110 LYS A CA 1
ATOM 932 C C . LYS A 1 110 ? -10.880 -13.347 23.248 1.00 44.75 110 LYS A C 1
ATOM 934 O O . LYS A 1 110 ? -11.331 -12.285 22.824 1.00 44.75 110 LYS A O 1
ATOM 939 N N . LYS A 1 111 ? -9.786 -13.935 22.758 1.00 44.78 111 LYS A N 1
ATOM 940 C CA . LYS A 1 111 ? -9.021 -13.438 21.608 1.00 44.78 111 LYS A CA 1
ATOM 941 C C . LYS A 1 111 ? -9.758 -13.803 20.316 1.00 44.78 111 LYS A C 1
ATOM 943 O O . LYS A 1 111 ? -9.956 -14.984 20.060 1.00 44.78 111 LYS A O 1
ATOM 948 N N . TYR A 1 112 ? -10.102 -12.811 19.499 1.00 47.19 112 TYR A N 1
ATOM 949 C CA . TYR A 1 112 ? -10.634 -13.009 18.144 1.00 47.19 112 TYR A CA 1
ATOM 950 C C . TYR A 1 112 ? -9.776 -12.217 17.166 1.00 47.19 112 TYR A C 1
ATOM 952 O O . TYR A 1 112 ? -9.793 -10.996 17.229 1.00 47.19 112 TYR A O 1
ATOM 960 N N . ARG A 1 113 ? -9.001 -12.882 16.302 1.00 42.59 113 ARG A N 1
ATOM 961 C CA . ARG A 1 113 ? -7.986 -12.235 15.449 1.00 42.59 113 ARG A CA 1
ATOM 962 C C . ARG A 1 113 ? -8.560 -11.758 14.103 1.00 42.59 113 ARG A C 1
ATOM 964 O O . ARG A 1 113 ? -9.453 -12.381 13.536 1.00 42.59 113 ARG A O 1
ATOM 971 N N . GLY A 1 114 ? -8.007 -10.673 13.551 1.00 49.78 114 GLY A N 1
ATOM 972 C CA . GLY A 1 114 ? -8.249 -10.250 12.163 1.00 49.78 114 GLY A CA 1
ATOM 973 C C . GLY A 1 114 ? -9.712 -9.913 11.830 1.00 49.78 114 GLY A C 1
ATOM 974 O O . GLY A 1 114 ? -10.382 -9.202 12.578 1.00 49.78 114 GLY A O 1
ATOM 975 N N . ARG A 1 115 ? -10.221 -10.423 10.695 1.00 47.06 115 ARG A N 1
ATOM 976 C CA . ARG A 1 115 ? -11.595 -10.174 10.196 1.00 47.06 115 ARG A CA 1
ATOM 977 C C . ARG A 1 115 ? -12.699 -10.593 11.177 1.00 47.06 115 ARG A C 1
ATOM 979 O O . ARG A 1 115 ? -13.821 -10.112 11.063 1.00 47.06 115 ARG A O 1
ATOM 986 N N . GLU A 1 116 ? -12.415 -11.460 12.145 1.00 51.12 116 GLU A N 1
ATOM 987 C CA . GLU A 1 116 ? -13.399 -11.850 13.159 1.00 51.12 116 GLU A CA 1
ATOM 988 C C . GLU A 1 116 ? -13.690 -10.728 14.159 1.00 51.12 116 GLU A C 1
ATOM 990 O O . GLU A 1 116 ? -14.836 -10.582 14.577 1.00 51.12 116 GLU A O 1
ATOM 995 N N . ALA A 1 117 ? -12.707 -9.876 14.473 1.00 53.34 117 ALA A N 1
ATOM 996 C CA . ALA A 1 117 ? -12.899 -8.718 15.349 1.00 53.34 117 ALA A CA 1
ATOM 997 C C . ALA A 1 117 ? -13.872 -7.687 14.743 1.00 53.34 117 ALA A C 1
ATOM 999 O O . ALA A 1 117 ? -14.648 -7.061 15.467 1.00 53.34 117 ALA A O 1
ATOM 1000 N N . LEU A 1 118 ? -13.908 -7.576 13.408 1.00 53.19 118 LEU A N 1
ATOM 1001 C CA . LEU A 1 118 ? -14.838 -6.703 12.678 1.00 53.19 118 LEU A CA 1
ATOM 1002 C C . LEU A 1 118 ? -16.306 -7.063 12.910 1.00 53.19 118 LEU A C 1
ATOM 1004 O O . LEU A 1 118 ? -17.156 -6.175 12.954 1.00 53.19 118 LEU A O 1
ATOM 1008 N N . LYS A 1 119 ? -16.617 -8.347 13.130 1.00 55.16 119 LYS A N 1
ATOM 1009 C CA . LYS A 1 119 ? -17.987 -8.801 13.429 1.00 55.16 119 LYS A CA 1
ATOM 1010 C C . LYS A 1 119 ? -18.519 -8.214 14.741 1.00 55.16 119 LYS A C 1
ATOM 1012 O O . LYS A 1 119 ? -19.729 -8.115 14.928 1.00 55.16 119 LYS A O 1
ATOM 1017 N N . TYR A 1 120 ? -17.626 -7.789 15.635 1.00 51.78 120 TYR A N 1
ATOM 1018 C CA . TYR A 1 120 ? -17.967 -7.218 16.935 1.00 51.78 120 TYR A CA 1
ATOM 1019 C C . TYR A 1 120 ? -17.940 -5.682 16.954 1.00 51.78 120 TYR A C 1
ATOM 1021 O O . TYR A 1 120 ? -18.400 -5.094 17.929 1.00 51.78 120 TYR A O 1
ATOM 1029 N N . LEU A 1 121 ? -17.512 -5.022 15.866 1.00 52.69 121 LEU A N 1
ATOM 1030 C CA . LEU A 1 121 ? -17.480 -3.554 15.729 1.00 52.69 121 LEU A CA 1
ATOM 1031 C C . LEU A 1 121 ? -18.877 -2.906 15.836 1.00 52.69 121 LEU A C 1
ATOM 1033 O O . LEU A 1 121 ? -19.021 -1.735 16.204 1.00 52.69 121 LEU A O 1
ATOM 1037 N N . ASN A 1 122 ? -19.921 -3.671 15.507 1.00 48.75 122 ASN A N 1
ATOM 1038 C CA . ASN A 1 122 ? -21.318 -3.241 15.567 1.00 48.75 122 ASN A CA 1
ATOM 1039 C C . ASN A 1 122 ? -21.989 -3.505 16.921 1.00 48.75 122 ASN A C 1
ATOM 1041 O O . ASN A 1 122 ? -23.041 -2.932 17.176 1.00 48.75 122 ASN A O 1
ATOM 1045 N N . LYS A 1 123 ? -21.371 -4.276 17.825 1.00 49.53 123 LYS A N 1
ATOM 1046 C CA . LYS A 1 123 ? -21.852 -4.436 19.209 1.00 49.53 123 LYS A CA 1
ATOM 1047 C C . LYS A 1 123 ? -21.150 -3.437 20.134 1.00 49.53 123 LYS A C 1
ATOM 1049 O O . LYS A 1 123 ? -20.112 -2.883 19.777 1.00 49.53 123 LYS A O 1
ATOM 1054 N N . ASP A 1 124 ? -21.748 -3.114 21.278 1.00 44.09 124 ASP A N 1
ATOM 1055 C CA . ASP A 1 124 ? -21.236 -2.101 22.211 1.00 44.09 124 ASP A CA 1
ATOM 1056 C C . ASP A 1 124 ? -19.805 -2.392 22.686 1.00 44.09 124 ASP A C 1
ATOM 1058 O O . ASP A 1 124 ? -19.542 -3.245 23.541 1.00 44.09 124 ASP A O 1
ATOM 1062 N N . LEU A 1 125 ? -18.847 -1.651 22.131 1.00 50.62 125 LEU A N 1
ATOM 1063 C CA . LEU A 1 125 ? -17.434 -1.703 22.482 1.00 50.62 125 LEU A CA 1
ATOM 1064 C C . LEU A 1 125 ? -17.144 -0.587 23.495 1.00 50.62 125 LEU A C 1
ATOM 1066 O O . LEU A 1 125 ? -17.548 0.552 23.305 1.00 50.62 125 LEU A O 1
ATOM 1070 N N . ARG A 1 126 ? -16.475 -0.951 24.592 1.00 40.44 126 ARG A N 1
ATOM 1071 C CA . ARG A 1 126 ? -15.882 -0.050 25.594 1.00 40.44 126 ARG A CA 1
ATOM 1072 C C . ARG A 1 126 ? -14.385 -0.335 25.526 1.00 40.44 126 ARG A C 1
ATOM 1074 O O . ARG A 1 126 ? -14.015 -1.507 25.467 1.00 40.44 126 ARG A O 1
ATOM 1081 N N . PHE A 1 127 ? -13.565 0.696 25.466 1.00 41.41 127 PHE A N 1
ATOM 1082 C CA . PHE A 1 127 ? -12.123 0.573 25.272 1.00 41.41 127 PHE A CA 1
ATOM 1083 C C . PHE A 1 127 ? -11.425 0.431 26.631 1.00 41.41 127 PHE A C 1
ATOM 1085 O O . PHE A 1 127 ? -11.982 0.839 27.650 1.00 41.41 127 PHE A O 1
ATOM 1092 N N . TYR A 1 128 ? -10.245 -0.195 26.668 1.00 41.12 128 TYR A N 1
ATOM 1093 C CA . TYR A 1 128 ? -9.442 -0.296 27.889 1.00 41.12 128 TYR A CA 1
ATOM 1094 C C . TYR A 1 128 ? -7.967 -0.057 27.577 1.00 41.12 128 TYR A C 1
ATOM 1096 O O . TYR A 1 128 ? -7.421 -0.624 26.631 1.00 41.12 128 TYR A O 1
ATOM 1104 N N . LYS A 1 129 ? -7.325 0.770 28.400 1.00 37.47 129 LYS A N 1
ATOM 1105 C CA . LYS A 1 129 ? -5.907 1.107 28.308 1.00 37.47 129 LYS A CA 1
ATOM 1106 C C . LYS A 1 129 ? -5.079 0.013 28.985 1.00 37.47 129 LYS A C 1
ATOM 1108 O O . LYS A 1 129 ? -5.310 -0.291 30.157 1.00 37.47 129 LYS A O 1
ATOM 1113 N N . ASN A 1 130 ? -4.120 -0.581 28.273 1.00 38.12 130 ASN A N 1
ATOM 1114 C CA . ASN A 1 130 ? -3.103 -1.398 28.934 1.00 38.12 130 ASN A CA 1
ATOM 1115 C C . ASN A 1 130 ? -2.205 -0.467 29.771 1.00 38.12 130 ASN A C 1
ATOM 1117 O O . ASN A 1 130 ? -1.820 0.605 29.304 1.00 38.12 130 ASN A O 1
ATOM 1121 N N . LYS A 1 131 ? -1.910 -0.848 31.020 1.00 38.22 131 LYS A N 1
ATOM 1122 C CA . LYS A 1 131 ? -0.984 -0.111 31.900 1.00 38.22 131 LYS A CA 1
ATOM 1123 C C . LYS A 1 131 ? 0.477 -0.269 31.474 1.00 38.22 131 LYS A C 1
ATOM 1125 O O . LYS A 1 131 ? 1.332 0.449 31.978 1.00 38.22 131 LYS A O 1
ATOM 1130 N N . GLU A 1 132 ? 0.750 -1.174 30.545 1.00 36.75 132 GLU A N 1
ATOM 1131 C CA . GLU A 1 132 ? 2.082 -1.448 30.028 1.00 36.75 132 GLU A CA 1
ATOM 1132 C C . GLU A 1 132 ? 2.189 -0.870 28.616 1.00 36.75 132 GLU A C 1
ATOM 1134 O O . GLU A 1 132 ? 1.345 -1.131 27.758 1.00 36.75 132 GLU A O 1
ATOM 1139 N N . GLY A 1 133 ? 3.167 0.017 28.439 1.00 29.84 133 GLY A N 1
ATOM 1140 C CA . GLY A 1 133 ? 3.319 0.901 27.293 1.00 29.84 133 GLY A CA 1
ATOM 1141 C C . GLY A 1 133 ? 3.378 0.213 25.929 1.00 29.84 133 GLY A C 1
ATOM 1142 O O . GLY A 1 133 ? 3.684 -0.966 25.788 1.00 29.84 133 GLY A O 1
ATOM 1143 N N . VAL A 1 134 ? 3.069 1.036 24.932 1.00 32.75 134 VAL A N 1
ATOM 1144 C CA . VAL A 1 134 ? 3.144 0.794 23.491 1.00 32.75 134 VAL A CA 1
ATOM 1145 C C . VAL A 1 134 ? 4.481 0.152 23.095 1.00 32.75 134 VAL A C 1
ATOM 1147 O O . VAL A 1 134 ? 5.532 0.725 23.380 1.00 32.75 134 VAL A O 1
ATOM 1150 N N . TYR A 1 135 ? 4.413 -0.969 22.374 1.00 29.72 135 TYR A N 1
ATOM 1151 C CA . TYR A 1 135 ? 5.404 -1.362 21.370 1.00 29.72 135 TYR A CA 1
ATOM 1152 C C . TYR A 1 135 ? 4.695 -1.490 20.025 1.00 29.72 135 TYR A C 1
ATOM 1154 O O . TYR A 1 135 ? 3.598 -2.100 19.999 1.00 29.72 135 TYR A O 1
#

Nearest PDB structures (foldseek):
  6qpq-assembly2_C  TM=6.667E-01  e=1.652E+00  Thermochaetoides thermophila DSM 1495
  6qpq-assembly1_A  TM=5.162E-01  e=1.484E+00  Thermochaetoides thermophila DSM 1495
  7u2b-assembly1_B  TM=5.651E-01  e=3.900E+00  Homo sapiens
  8srm-assembly1_C  TM=3.551E-01  e=5.382E+00  Homo sapiens

Solvent-accessible surface area (backbone atoms only — not comparable to full-atom values): 8139 Å² total; per-residue (Å²): 134,57,68,69,55,56,52,52,56,52,58,74,63,68,74,86,86,80,63,76,87,48,53,64,37,65,65,56,34,49,53,52,52,51,52,48,51,54,51,40,52,56,43,49,54,51,47,55,55,36,54,74,72,38,23,87,56,43,56,65,87,50,76,80,45,87,79,64,51,70,67,62,53,51,52,23,49,53,38,35,54,50,48,51,54,45,52,53,50,43,51,52,40,53,49,51,51,48,55,56,54,56,60,63,32,70,69,70,89,52,87,48,70,72,78,59,43,60,74,49,71,84,47,98,75,70,69,76,83,72,94,66,79,92,128

Sequence (135 aa):
MSLIYKVNKFLDSLKYKFKLNELENKEYFKEIYFKILNNLSVLEDFKEEMDFYGFPNPFYPLKGLKGSEPFFRNRAQLKRLTYDRNSYALSAHRIALGHLTESIMLKNRKKYRGREALKYLNKDLRFYKNKEGVY

pLDDT: mean 77.6, std 20.5, range [29.72, 98.06]